Protein AF-H1SI21-F1 (afdb_monomer_lite)

pLDDT: mean 79.36, std 16.12, range [45.59, 95.62]

Secondary structure (DSSP, 8-state):
--HHHHHHHHHHHHHHHHHH--HHHHHHHTT--HHHHHHHHHHHHHHHSS-SEEEETTEEEE--

Foldseek 3Di:
DDPVVVVVVLVLLLVLCQVQVDLVVSCVVVVHDSVVSVVSQVVVCVVVVDNQWDDDDPTTHGDD

InterPro domains:
  IPR000847 LysR, HTH, N-terminal domain [PF00126] (8-59)
  IPR000847 LysR, HTH, N-terminal domain [PS50931] (6-63)
  IPR036388 Winged helix-like DNA-binding domain superfamily [G3DSA:1.10.10.10] (1-64)
  IPR036390 Winged helix DNA-binding domain superfamily [SSF46785] (4-59)
  IPR050389 LysR-type Transcriptional Regulators [PTHR30118] (4-62)

Radius of gyration: 11.38 Å; chains: 1; bounding box: 20×36×21 Å

Sequence (64 aa):
MSKASLDLQLLRVLHTLLTECSVSRTAILLGQSQPSISVALRRLREMTGDPLLVRSGIGSRPAS

Structure (mmCIF, N/CA/C/O backbone):
data_AF-H1SI21-F1
#
_entry.id   AF-H1SI21-F1
#
loop_
_atom_site.group_PDB
_atom_site.id
_atom_site.type_symbol
_atom_site.label_atom_id
_atom_site.label_alt_id
_atom_site.label_comp_id
_atom_site.label_asym_id
_atom_site.label_entity_id
_atom_site.label_seq_id
_atom_site.pdbx_PDB_ins_code
_atom_site.Cartn_x
_atom_site.Cartn_y
_atom_site.Cartn_z
_atom_site.occupancy
_atom_site.B_iso_or_equiv
_atom_site.auth_seq_id
_atom_site.auth_comp_id
_atom_site.auth_asym_id
_atom_site.auth_atom_id
_atom_site.pdbx_PDB_model_num
ATOM 1 N N . MET A 1 1 ? -2.646 20.431 4.360 1.00 49.50 1 MET A N 1
ATOM 2 C CA . MET A 1 1 ? -3.198 19.402 3.449 1.00 49.50 1 MET A CA 1
ATOM 3 C C . MET A 1 1 ? -4.516 18.929 4.031 1.00 49.50 1 MET A C 1
ATOM 5 O O . MET A 1 1 ? -4.533 18.453 5.158 1.00 49.50 1 MET A O 1
ATOM 9 N N . SER A 1 2 ? -5.616 19.180 3.330 1.00 53.12 2 SER A N 1
ATOM 10 C CA . SER A 1 2 ? -6.979 18.892 3.782 1.00 53.12 2 SER A CA 1
ATOM 11 C C . SER A 1 2 ? -7.248 17.383 3.806 1.00 53.12 2 SER A C 1
ATOM 13 O O . SER A 1 2 ? -6.765 16.642 2.952 1.00 53.12 2 SER A O 1
ATOM 15 N N . LYS A 1 3 ? -8.036 16.931 4.788 1.00 61.34 3 LYS A N 1
ATOM 16 C CA . LYS A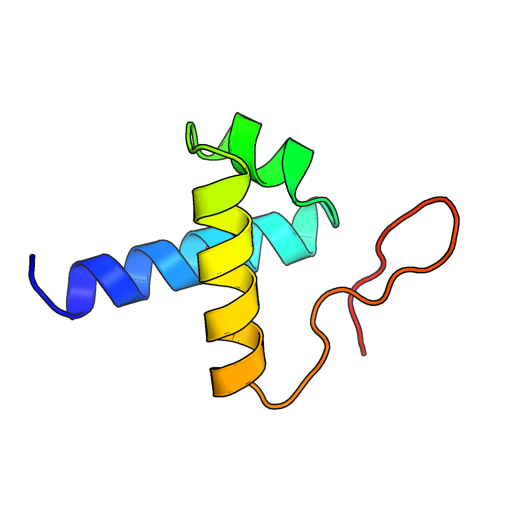 1 3 ? -8.425 15.524 4.998 1.00 61.34 3 LYS A CA 1
ATOM 17 C C . LYS A 1 3 ? -8.904 14.829 3.707 1.00 61.34 3 LYS A C 1
ATOM 19 O O . LYS A 1 3 ? -8.438 13.739 3.401 1.00 61.34 3 LYS A O 1
ATOM 24 N N . ALA A 1 4 ? -9.685 15.533 2.883 1.00 68.38 4 ALA A N 1
ATOM 25 C CA . ALA A 1 4 ? -10.204 15.032 1.608 1.00 68.38 4 ALA A CA 1
ATOM 26 C C . ALA A 1 4 ? -9.125 14.630 0.578 1.00 68.38 4 ALA A C 1
ATOM 28 O O . ALA A 1 4 ? -9.292 13.648 -0.142 1.00 68.38 4 ALA A O 1
ATOM 29 N N . SER A 1 5 ? -7.996 15.348 0.501 1.00 67.81 5 SER A N 1
ATOM 30 C CA . SER A 1 5 ? -6.898 14.973 -0.408 1.00 67.81 5 SER A CA 1
ATOM 31 C C . SER A 1 5 ? -6.224 13.671 0.026 1.00 67.81 5 SER A C 1
ATOM 33 O O . SER A 1 5 ? -5.745 12.904 -0.808 1.00 67.81 5 SER A O 1
ATOM 35 N N . LEU A 1 6 ? -6.202 13.418 1.337 1.00 70.69 6 LEU A N 1
ATOM 36 C CA . LEU A 1 6 ? -5.673 12.193 1.925 1.00 70.69 6 LEU A CA 1
ATOM 37 C C . LEU A 1 6 ? -6.601 11.003 1.635 1.00 70.69 6 LEU A C 1
ATOM 39 O O . LEU A 1 6 ? -6.116 9.934 1.264 1.00 70.69 6 LEU A O 1
ATOM 43 N N . ASP A 1 7 ? -7.915 11.218 1.712 1.00 81.69 7 ASP A N 1
ATOM 44 C CA . ASP A 1 7 ? -8.929 10.201 1.408 1.00 81.69 7 ASP A CA 1
ATOM 45 C C . ASP A 1 7 ? -8.905 9.793 -0.079 1.00 81.69 7 ASP A C 1
ATOM 47 O O . ASP A 1 7 ? -8.907 8.604 -0.402 1.00 81.69 7 ASP A O 1
ATOM 51 N N . LEU A 1 8 ? -8.770 10.756 -1.002 1.00 88.06 8 LEU A N 1
ATOM 52 C CA . LEU A 1 8 ? -8.634 10.469 -2.439 1.00 88.06 8 LEU A CA 1
ATOM 53 C C . LEU A 1 8 ? -7.344 9.714 -2.775 1.00 88.06 8 LEU A C 1
ATOM 55 O O . LEU A 1 8 ? -7.346 8.824 -3.628 1.00 88.06 8 LEU A O 1
ATOM 59 N N . GLN A 1 9 ? -6.235 10.047 -2.108 1.00 90.12 9 GLN A N 1
ATOM 60 C CA . GLN A 1 9 ? -4.985 9.311 -2.279 1.00 90.12 9 GLN A CA 1
ATOM 61 C C . GLN A 1 9 ? -5.149 7.851 -1.836 1.00 90.12 9 GLN A C 1
ATOM 63 O O . GLN A 1 9 ? -4.735 6.949 -2.560 1.00 90.12 9 GLN A O 1
ATOM 68 N N . LEU A 1 10 ? -5.778 7.610 -0.682 1.00 89.62 10 LEU A N 1
ATOM 69 C CA . LEU A 1 10 ? -6.032 6.262 -0.167 1.00 89.62 10 LEU A CA 1
ATOM 70 C C . LEU A 1 10 ? -6.913 5.442 -1.116 1.00 89.62 10 LEU A C 1
ATOM 72 O O . LEU A 1 10 ? -6.582 4.294 -1.395 1.00 89.62 10 LEU A O 1
ATOM 76 N N . LEU A 1 11 ? -7.964 6.044 -1.677 1.00 91.00 11 LEU A N 1
ATOM 77 C CA . LEU A 1 11 ? -8.824 5.411 -2.685 1.00 91.00 11 LEU A CA 1
ATOM 78 C C . LEU A 1 11 ? -8.057 5.015 -3.953 1.00 91.00 11 LEU A C 1
ATOM 80 O O . LEU A 1 11 ? -8.204 3.895 -4.441 1.00 91.00 11 LEU A O 1
ATOM 84 N N . ARG A 1 12 ? -7.192 5.898 -4.467 1.00 93.38 12 ARG A N 1
ATOM 85 C CA . ARG A 1 12 ? -6.351 5.596 -5.640 1.00 93.38 12 ARG A CA 1
ATOM 86 C C . ARG A 1 12 ? -5.363 4.470 -5.358 1.00 93.38 12 ARG A C 1
ATOM 88 O O . ARG A 1 12 ? -5.181 3.591 -6.202 1.00 93.38 12 ARG A O 1
ATOM 95 N N . VAL A 1 13 ? -4.739 4.490 -4.180 1.00 92.88 13 VAL A N 1
ATOM 96 C CA . VAL A 1 13 ? -3.830 3.427 -3.739 1.00 92.88 13 VAL A CA 1
ATOM 97 C C . VAL A 1 13 ? -4.581 2.104 -3.620 1.00 92.88 13 VAL A C 1
ATOM 99 O O . VAL A 1 13 ? -4.116 1.112 -4.173 1.00 92.88 13 VAL A O 1
ATOM 102 N N . LEU A 1 14 ? -5.751 2.092 -2.976 1.00 91.06 14 LEU A N 1
ATOM 103 C CA . LEU A 1 14 ? -6.586 0.902 -2.823 1.00 91.06 14 LEU A CA 1
ATOM 104 C C . LEU A 1 14 ? -6.960 0.300 -4.181 1.00 91.06 14 LEU A C 1
ATOM 106 O O . LEU A 1 14 ? -6.661 -0.864 -4.424 1.00 91.06 14 LEU A O 1
ATOM 110 N N . HIS A 1 15 ? -7.538 1.097 -5.083 1.00 91.94 15 HIS A N 1
ATOM 111 C CA . HIS A 1 15 ? -7.929 0.640 -6.418 1.00 91.94 15 HIS A CA 1
ATOM 112 C C . HIS A 1 15 ? -6.747 0.029 -7.182 1.00 91.94 15 HIS A C 1
ATOM 114 O O . HIS A 1 15 ? -6.844 -1.069 -7.719 1.00 91.94 15 HIS A O 1
ATOM 120 N N . THR A 1 16 ? -5.593 0.700 -7.170 1.00 93.00 16 THR A N 1
ATOM 121 C CA . THR A 1 16 ? -4.405 0.218 -7.890 1.00 93.00 16 THR A CA 1
ATOM 122 C C . THR A 1 16 ? -3.835 -1.055 -7.257 1.00 93.00 16 THR A C 1
ATOM 124 O O . THR A 1 16 ? -3.405 -1.951 -7.974 1.00 93.00 16 THR A O 1
ATOM 127 N N . LEU A 1 17 ? -3.850 -1.175 -5.923 1.00 89.88 17 LEU A N 1
ATOM 128 C CA . LEU A 1 17 ? -3.418 -2.396 -5.232 1.00 89.88 17 LEU A CA 1
ATOM 129 C C . LEU A 1 17 ? -4.340 -3.584 -5.511 1.00 89.88 17 LEU A C 1
ATOM 131 O O . LEU A 1 17 ? -3.834 -4.696 -5.612 1.00 89.88 17 LEU A O 1
ATOM 135 N N . LEU A 1 18 ? -5.648 -3.360 -5.646 1.00 87.56 18 LEU A N 1
ATOM 136 C CA . LEU A 1 18 ? -6.603 -4.414 -5.995 1.00 87.56 18 LEU A CA 1
ATOM 137 C C . LEU A 1 18 ? -6.419 -4.897 -7.440 1.00 87.56 18 LEU A C 1
ATOM 139 O O . LEU A 1 18 ? -6.545 -6.090 -7.697 1.00 87.56 18 LEU A O 1
ATOM 143 N N . THR A 1 19 ? -6.069 -3.999 -8.363 1.00 89.38 19 THR A N 1
ATOM 144 C CA . THR A 1 19 ? -5.824 -4.351 -9.769 1.00 89.38 19 THR A CA 1
ATOM 145 C C . THR A 1 19 ? -4.462 -5.010 -9.975 1.00 89.38 19 THR A C 1
ATOM 147 O O . THR A 1 19 ? -4.365 -6.073 -10.581 1.00 89.38 19 THR A O 1
ATOM 150 N N . GLU A 1 20 ? -3.392 -4.404 -9.459 1.00 90.56 20 GLU A N 1
ATOM 151 C CA . GLU A 1 20 ? -2.022 -4.863 -9.719 1.00 90.56 20 GLU A CA 1
ATOM 152 C C . GLU A 1 20 ? -1.537 -5.930 -8.750 1.00 90.56 20 GLU A C 1
ATOM 154 O O . GLU A 1 20 ? -0.534 -6.594 -9.015 1.00 90.56 20 GLU A O 1
ATOM 159 N N . CYS A 1 21 ? -2.182 -6.038 -7.587 1.00 87.50 21 CYS A N 1
ATOM 160 C CA . CYS A 1 21 ? -1.775 -6.928 -6.510 1.00 87.50 21 CYS A CA 1
ATOM 161 C C . CYS A 1 21 ? -0.272 -6.822 -6.211 1.00 87.50 21 CYS A C 1
ATOM 163 O O . CYS A 1 21 ? 0.407 -7.825 -6.013 1.00 87.50 21 CYS A O 1
ATOM 165 N N . SER A 1 22 ? 0.301 -5.615 -6.237 1.00 87.06 22 SER A N 1
ATOM 166 C CA . SER A 1 22 ? 1.739 -5.415 -6.040 1.00 87.06 22 SER A CA 1
ATOM 167 C C . SER A 1 22 ? 2.048 -4.005 -5.557 1.00 87.06 22 SER A C 1
ATOM 169 O O . SER A 1 22 ? 1.803 -3.026 -6.254 1.00 87.06 22 SER A O 1
ATOM 171 N N . VAL A 1 23 ? 2.665 -3.898 -4.378 1.00 89.38 23 VAL A N 1
ATOM 172 C CA . VAL A 1 23 ? 3.077 -2.611 -3.790 1.00 89.38 23 VAL A CA 1
ATOM 173 C C . VAL A 1 23 ? 4.088 -1.892 -4.687 1.00 89.38 23 VAL A C 1
ATOM 175 O O . VAL A 1 23 ? 3.964 -0.690 -4.912 1.00 89.38 23 VAL A O 1
ATOM 178 N N . SER A 1 24 ? 5.073 -2.616 -5.227 1.00 91.50 24 SER A N 1
ATOM 179 C CA . SER A 1 24 ? 6.102 -2.037 -6.098 1.00 91.50 24 SER A CA 1
ATOM 180 C C . SER A 1 24 ? 5.512 -1.545 -7.420 1.00 91.50 24 SER A C 1
ATOM 182 O O . SER A 1 24 ? 5.866 -0.462 -7.878 1.00 91.50 24 SER A O 1
ATOM 184 N N . ARG A 1 25 ? 4.568 -2.290 -8.011 1.00 91.94 25 ARG A N 1
ATOM 185 C CA . ARG A 1 25 ? 3.916 -1.881 -9.263 1.00 91.94 25 ARG A CA 1
ATOM 186 C C . ARG A 1 25 ? 2.983 -0.693 -9.058 1.00 91.94 25 ARG A C 1
ATOM 188 O O . ARG A 1 25 ? 3.039 0.258 -9.830 1.00 91.94 25 ARG A O 1
ATOM 195 N N . THR A 1 26 ? 2.222 -0.687 -7.966 1.00 94.06 26 THR A N 1
ATOM 196 C CA . THR A 1 26 ? 1.398 0.460 -7.568 1.00 94.06 26 THR A CA 1
ATOM 197 C C . THR A 1 26 ? 2.230 1.722 -7.344 1.00 94.06 26 THR A C 1
ATOM 199 O O . THR A 1 26 ? 1.820 2.800 -7.765 1.00 94.06 26 THR A O 1
ATOM 202 N N . ALA A 1 27 ? 3.407 1.608 -6.719 1.00 94.56 27 ALA A N 1
ATOM 203 C CA . ALA A 1 27 ? 4.312 2.740 -6.513 1.00 94.56 27 ALA A CA 1
ATOM 204 C C . ALA A 1 27 ? 4.740 3.372 -7.847 1.00 94.56 27 ALA A C 1
ATOM 206 O O . ALA A 1 27 ? 4.636 4.586 -8.017 1.00 94.56 27 ALA A O 1
ATOM 207 N N . ILE A 1 28 ? 5.120 2.536 -8.817 1.00 95.38 28 ILE A N 1
ATOM 208 C CA . ILE A 1 28 ? 5.493 2.975 -10.167 1.00 95.38 28 ILE A CA 1
ATOM 209 C C . ILE A 1 28 ? 4.307 3.654 -10.867 1.00 95.38 28 ILE A C 1
ATOM 211 O O . ILE A 1 28 ? 4.452 4.771 -11.357 1.00 95.38 28 ILE A O 1
ATOM 215 N N . LEU A 1 29 ? 3.124 3.029 -10.871 1.00 94.94 29 LEU A N 1
ATOM 216 C CA . LEU A 1 29 ? 1.939 3.559 -11.563 1.00 94.94 29 LEU A CA 1
ATOM 217 C C . LEU A 1 29 ? 1.421 4.875 -10.971 1.00 94.94 29 LEU A C 1
ATOM 219 O O . LEU A 1 29 ? 0.897 5.716 -11.698 1.00 94.94 29 LEU A O 1
ATOM 223 N N . LEU A 1 30 ? 1.554 5.061 -9.657 1.00 94.38 30 LEU A N 1
ATOM 224 C CA . LEU A 1 30 ? 1.114 6.280 -8.978 1.00 94.38 30 LEU A CA 1
ATOM 225 C C . LEU A 1 30 ? 2.203 7.357 -8.899 1.00 94.38 30 LEU A C 1
ATOM 227 O 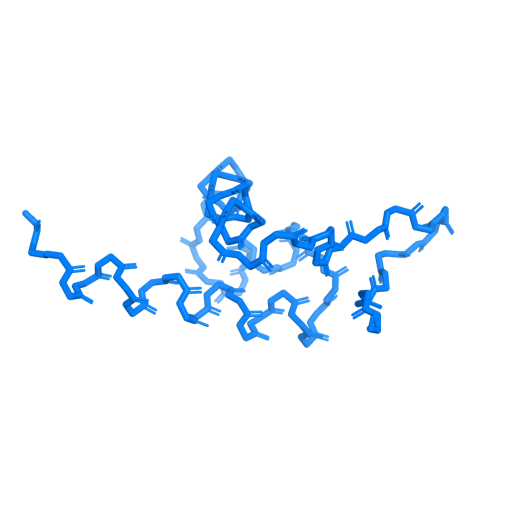O . LEU A 1 30 ? 1.937 8.428 -8.353 1.00 94.38 30 LEU A O 1
ATOM 231 N N . GLY A 1 31 ? 3.410 7.097 -9.416 1.00 95.62 31 GLY A N 1
ATOM 232 C CA . GLY A 1 31 ? 4.545 8.015 -9.301 1.00 95.62 31 GLY A CA 1
ATOM 233 C C . GLY A 1 31 ? 4.933 8.293 -7.845 1.00 95.62 31 GLY A C 1
ATOM 234 O O . GLY A 1 31 ? 5.358 9.397 -7.512 1.00 95.62 31 GLY A O 1
ATOM 235 N N . GLN A 1 32 ? 4.734 7.315 -6.958 1.00 94.19 32 GLN A N 1
ATOM 236 C CA . GLN A 1 32 ? 5.017 7.427 -5.529 1.00 94.19 32 GLN A CA 1
ATOM 237 C C . GLN A 1 32 ? 6.126 6.467 -5.109 1.00 94.19 32 GLN A C 1
ATOM 239 O O . GLN A 1 32 ? 6.421 5.475 -5.768 1.00 94.19 32 GLN A O 1
ATOM 244 N N . SER A 1 33 ? 6.735 6.745 -3.959 1.00 94.62 33 SER A N 1
ATOM 245 C CA . SER A 1 33 ? 7.718 5.835 -3.382 1.00 94.62 33 SER A CA 1
ATOM 246 C C . SER A 1 33 ? 7.040 4.580 -2.814 1.00 94.62 33 SER A C 1
ATOM 248 O O . SER A 1 33 ? 5.942 4.643 -2.253 1.00 94.62 33 SER A O 1
ATOM 250 N N . GLN A 1 34 ? 7.709 3.429 -2.894 1.00 90.25 34 GLN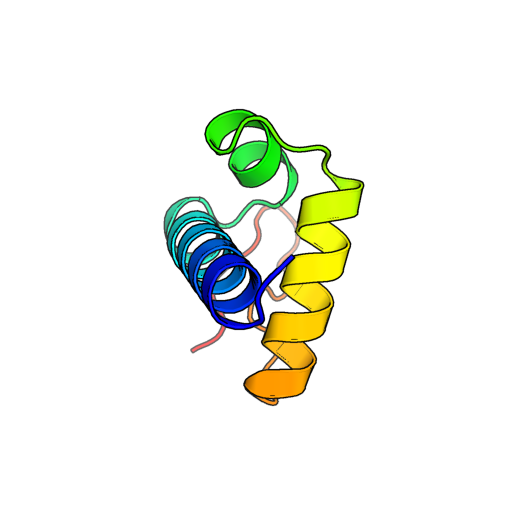 A N 1
ATOM 251 C CA . GLN A 1 34 ? 7.228 2.191 -2.271 1.00 90.25 34 GLN A CA 1
ATOM 252 C C . GLN A 1 34 ? 6.971 2.332 -0.749 1.00 90.25 34 GLN A C 1
ATOM 254 O O . GLN A 1 34 ? 5.964 1.792 -0.277 1.00 90.25 34 GLN A O 1
ATOM 259 N N . PRO A 1 35 ? 7.785 3.079 0.034 1.00 92.69 35 PRO A N 1
ATOM 260 C CA . PRO A 1 35 ? 7.459 3.412 1.422 1.00 92.69 35 PRO A CA 1
ATOM 261 C C . PRO A 1 35 ? 6.122 4.146 1.577 1.00 92.69 35 PRO A C 1
ATOM 263 O O . PRO A 1 35 ? 5.325 3.775 2.438 1.00 92.69 35 PRO A O 1
ATOM 266 N N . SER A 1 36 ? 5.829 5.131 0.720 1.00 91.88 36 SER A N 1
ATOM 267 C CA . SER A 1 36 ? 4.548 5.857 0.737 1.00 91.88 36 SER A CA 1
ATOM 268 C C . SER A 1 36 ? 3.362 4.914 0.519 1.00 91.88 36 SER A C 1
ATOM 270 O O . SER A 1 36 ? 2.386 4.971 1.269 1.00 91.88 36 SER A O 1
ATOM 272 N N . ILE A 1 37 ? 3.472 3.993 -0.446 1.00 93.31 37 ILE A N 1
ATOM 273 C CA . ILE A 1 37 ? 2.435 2.982 -0.706 1.00 93.31 37 ILE A CA 1
ATOM 274 C C . ILE A 1 37 ? 2.304 2.005 0.465 1.00 93.31 37 ILE A C 1
ATOM 276 O O . ILE A 1 37 ? 1.194 1.631 0.829 1.00 93.31 37 ILE A O 1
ATOM 280 N N . SER A 1 38 ? 3.414 1.627 1.101 1.00 89.50 38 SER A N 1
ATOM 281 C CA . SER A 1 38 ? 3.406 0.724 2.260 1.00 89.50 38 SER A CA 1
ATOM 282 C C . SER A 1 38 ? 2.690 1.348 3.464 1.00 89.50 38 SER A C 1
ATOM 284 O O . SER A 1 38 ? 1.904 0.679 4.133 1.00 89.50 38 SER A O 1
ATOM 286 N N . VAL A 1 39 ? 2.900 2.647 3.710 1.00 91.69 39 VAL A N 1
ATOM 287 C CA . VAL A 1 39 ? 2.179 3.404 4.746 1.00 91.69 39 VAL A CA 1
ATOM 288 C C . VAL A 1 39 ? 0.690 3.516 4.413 1.00 91.69 39 VAL A C 1
ATOM 290 O O . VAL A 1 39 ? -0.148 3.310 5.290 1.00 91.69 39 VAL A O 1
ATOM 293 N N . ALA A 1 40 ? 0.344 3.805 3.156 1.00 90.75 40 ALA A N 1
ATOM 2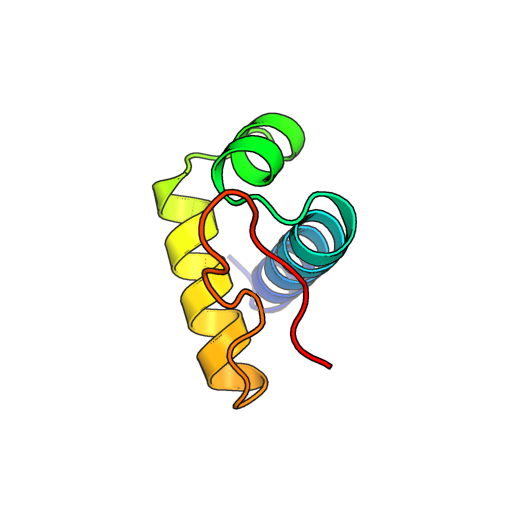94 C CA . ALA A 1 40 ? -1.048 3.860 2.716 1.00 90.75 40 ALA A CA 1
ATOM 295 C C . ALA A 1 40 ? -1.746 2.496 2.856 1.00 90.75 40 ALA A C 1
ATOM 297 O O . ALA A 1 40 ? -2.837 2.431 3.412 1.00 90.75 40 ALA A O 1
ATOM 298 N N . LEU A 1 41 ? -1.094 1.400 2.458 1.00 88.50 41 LEU A N 1
ATOM 299 C CA . LEU A 1 41 ? -1.599 0.037 2.641 1.00 88.50 41 LEU A CA 1
ATOM 300 C C . LEU A 1 41 ? -1.821 -0.296 4.121 1.00 88.50 41 LEU A C 1
ATOM 302 O O . LEU A 1 41 ? -2.845 -0.879 4.463 1.00 88.50 41 LEU A O 1
ATOM 306 N N . ARG A 1 42 ? -0.898 0.089 5.010 1.00 88.56 42 ARG A N 1
ATOM 307 C CA . ARG A 1 42 ? -1.078 -0.101 6.456 1.00 88.56 42 ARG A CA 1
ATOM 308 C C . ARG A 1 42 ? -2.330 0.616 6.964 1.00 88.56 42 ARG A C 1
ATOM 310 O O . ARG A 1 42 ? -3.134 -0.008 7.645 1.00 88.56 42 ARG A O 1
ATOM 317 N N . ARG A 1 43 ? -2.530 1.880 6.581 1.00 88.56 43 ARG A N 1
ATOM 318 C CA . ARG A 1 43 ? -3.740 2.638 6.946 1.00 88.56 43 ARG A CA 1
ATOM 319 C C . ARG A 1 43 ? -5.008 2.000 6.387 1.00 88.56 43 ARG A C 1
ATOM 321 O O . ARG A 1 43 ? -5.995 1.894 7.099 1.00 88.56 43 ARG A O 1
ATOM 328 N N . LEU A 1 44 ? -4.976 1.538 5.137 1.00 87.06 44 LEU A N 1
ATOM 329 C CA . LEU A 1 44 ? -6.112 0.846 4.526 1.00 87.06 44 LEU A CA 1
ATOM 330 C C . LEU A 1 44 ? -6.478 -0.430 5.299 1.00 87.06 44 LEU A C 1
ATOM 332 O O . LEU A 1 44 ? -7.659 -0.678 5.518 1.00 87.06 44 LEU A O 1
ATOM 336 N N . ARG A 1 45 ? -5.488 -1.200 5.772 1.00 86.12 45 ARG A N 1
ATOM 337 C CA . ARG A 1 45 ? -5.711 -2.376 6.637 1.00 86.12 45 ARG A CA 1
ATOM 338 C C . ARG A 1 45 ? -6.300 -1.995 7.993 1.00 86.12 45 ARG A C 1
ATOM 340 O O . ARG A 1 45 ? -7.227 -2.644 8.453 1.00 86.12 45 ARG A O 1
ATOM 347 N N . GLU A 1 46 ? -5.798 -0.928 8.612 1.00 86.06 46 GLU A N 1
ATOM 348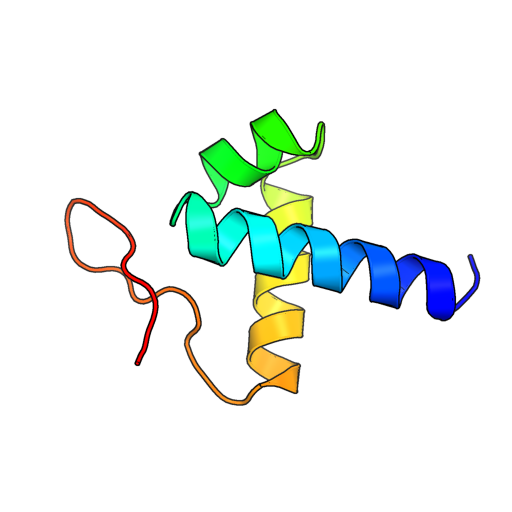 C CA . GLU A 1 46 ? -6.334 -0.409 9.880 1.00 86.06 46 GLU A CA 1
ATOM 349 C C . GLU A 1 46 ? -7.798 0.054 9.734 1.00 86.06 46 GLU A C 1
ATOM 351 O O . GLU A 1 46 ? -8.590 -0.130 10.651 1.00 86.06 46 GLU A O 1
ATOM 356 N N . MET A 1 47 ? -8.174 0.610 8.576 1.00 83.94 47 MET A N 1
ATOM 357 C CA . MET A 1 47 ? -9.539 1.083 8.299 1.00 83.94 47 MET A CA 1
ATOM 358 C C . MET A 1 47 ? -10.516 -0.030 7.902 1.00 83.94 47 MET A C 1
ATOM 360 O O . MET A 1 47 ? -11.696 0.060 8.223 1.00 83.94 47 MET A O 1
ATOM 364 N N . THR A 1 48 ? -10.049 -1.041 7.167 1.00 79.44 48 THR A N 1
ATOM 365 C CA . THR A 1 48 ? -10.893 -2.147 6.673 1.00 79.44 48 THR A CA 1
ATOM 366 C C . THR A 1 48 ? -10.959 -3.318 7.646 1.00 79.44 48 THR A C 1
ATOM 368 O O . THR A 1 48 ? -11.878 -4.123 7.559 1.00 79.44 48 THR A O 1
ATOM 371 N N . GLY A 1 49 ? -10.003 -3.416 8.574 1.00 71.69 49 GLY A N 1
ATOM 372 C CA . GLY A 1 49 ? -9.879 -4.552 9.484 1.00 71.69 49 GLY A CA 1
ATOM 373 C C . GLY A 1 49 ? -9.382 -5.835 8.809 1.00 71.69 49 GLY A C 1
ATOM 374 O O . GLY A 1 49 ? -9.317 -6.861 9.480 1.00 71.69 49 GLY A O 1
ATOM 375 N N . ASP A 1 50 ? -9.007 -5.788 7.523 1.00 69.31 50 ASP A N 1
ATOM 376 C CA . ASP A 1 50 ? -8.677 -6.966 6.716 1.00 69.31 50 ASP A CA 1
ATOM 377 C C . ASP A 1 50 ? -7.248 -6.907 6.131 1.00 69.31 50 ASP A C 1
ATOM 379 O O . ASP A 1 50 ? -6.763 -5.833 5.736 1.00 69.31 50 ASP A O 1
ATOM 383 N N . PRO A 1 51 ? -6.521 -8.039 6.046 1.00 66.31 51 PRO A N 1
ATOM 384 C CA . PRO A 1 51 ? -5.287 -8.133 5.275 1.00 66.31 51 PRO A CA 1
ATOM 385 C C . PRO A 1 51 ? -5.520 -8.042 3.748 1.00 66.31 51 PRO A C 1
ATOM 387 O O . PRO A 1 51 ? -5.301 -9.003 3.022 1.00 66.31 51 PRO A O 1
ATOM 390 N N . LEU A 1 52 ? -5.752 -6.828 3.231 1.00 62.81 52 LEU A N 1
ATOM 391 C CA . LEU A 1 52 ? -5.983 -6.508 1.801 1.00 62.81 52 LEU A CA 1
ATOM 392 C C . LEU A 1 52 ? -5.008 -7.131 0.775 1.00 62.81 52 LEU A C 1
ATOM 394 O O . LEU A 1 52 ? -5.336 -7.256 -0.401 1.00 62.81 52 LEU A O 1
ATOM 398 N N . LEU A 1 53 ? -3.789 -7.482 1.196 1.00 62.12 53 LEU A N 1
ATOM 399 C CA . LEU A 1 53 ? -2.812 -8.203 0.376 1.00 62.12 53 LEU A CA 1
ATOM 400 C C . LEU A 1 53 ? -2.146 -9.265 1.242 1.00 62.12 53 LEU A C 1
ATOM 402 O O . LEU A 1 53 ? -1.236 -8.960 2.025 1.00 62.12 53 LEU A O 1
ATOM 406 N N . VAL A 1 54 ? -2.590 -10.508 1.103 1.00 58.62 54 VAL A N 1
ATOM 407 C CA . VAL A 1 54 ? -1.959 -11.644 1.774 1.00 58.62 54 VAL A CA 1
ATOM 408 C C . VAL A 1 54 ? -0.773 -12.083 0.918 1.00 58.62 54 VAL A C 1
ATOM 410 O O . VAL A 1 54 ? -0.902 -12.263 -0.297 1.00 58.62 54 VAL A O 1
ATOM 413 N N . ARG A 1 55 ? 0.411 -12.228 1.529 1.00 51.28 55 ARG A N 1
ATOM 414 C CA . ARG A 1 55 ? 1.577 -12.828 0.864 1.00 51.28 55 ARG A CA 1
ATOM 415 C C . ARG A 1 55 ? 1.257 -14.299 0.582 1.00 51.28 55 ARG A C 1
ATOM 417 O O . ARG A 1 55 ? 1.523 -15.152 1.418 1.00 51.28 55 ARG A O 1
ATOM 424 N N . SER A 1 56 ? 0.708 -14.594 -0.590 1.00 45.66 56 SER A N 1
ATOM 425 C CA . SER A 1 56 ? 0.885 -15.914 -1.189 1.00 45.66 56 SER A CA 1
ATOM 426 C C . SER A 1 56 ? 2.268 -15.904 -1.833 1.00 45.66 56 SER A C 1
ATOM 428 O O . SER A 1 56 ? 2.612 -14.975 -2.566 1.00 45.66 56 SER A O 1
ATOM 430 N N . GLY A 1 57 ? 3.125 -16.860 -1.471 1.00 45.59 57 GLY A N 1
ATOM 431 C CA . GLY A 1 57 ? 4.437 -16.999 -2.104 1.00 45.59 57 GLY A CA 1
ATOM 432 C C . GLY A 1 57 ? 4.266 -16.966 -3.623 1.00 45.59 57 GLY A C 1
ATOM 433 O O . GLY A 1 57 ? 3.368 -17.622 -4.129 1.00 45.59 57 GLY A O 1
ATOM 434 N N . ILE A 1 58 ? 5.084 -16.150 -4.293 1.00 51.00 58 ILE A N 1
ATOM 435 C 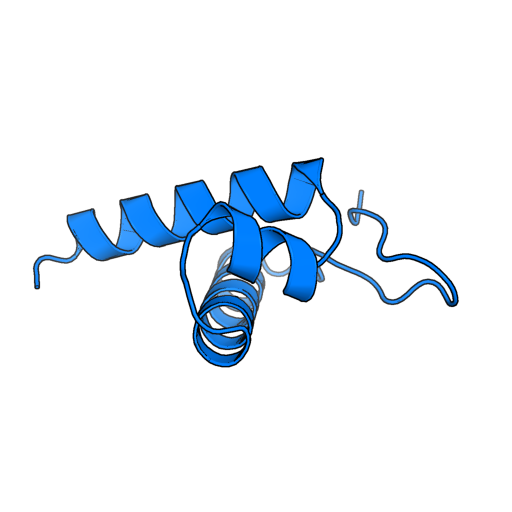CA . ILE A 1 58 ? 5.108 -15.819 -5.735 1.00 51.00 58 ILE A CA 1
ATOM 436 C C . ILE A 1 58 ? 4.075 -14.822 -6.296 1.00 51.00 58 ILE A C 1
ATOM 438 O O . ILE A 1 58 ? 4.201 -14.432 -7.454 1.00 51.00 58 ILE A O 1
ATOM 442 N N . GLY A 1 59 ? 3.139 -14.299 -5.503 1.00 54.53 59 GLY A N 1
ATOM 443 C CA . GLY A 1 59 ? 2.252 -13.226 -5.961 1.00 54.53 59 GLY A CA 1
ATOM 444 C C . GLY A 1 59 ? 1.260 -12.807 -4.889 1.00 54.53 59 GLY A C 1
ATOM 445 O O . GLY A 1 59 ? 0.605 -13.648 -4.277 1.00 54.53 59 GLY A O 1
ATOM 446 N N . SER A 1 60 ? 1.141 -11.503 -4.633 1.00 51.91 60 SER A N 1
ATOM 447 C CA . SER A 1 60 ? 0.056 -11.012 -3.782 1.00 51.91 60 SER A CA 1
ATOM 448 C C . SER A 1 60 ? -1.273 -11.352 -4.452 1.00 51.91 60 SER A C 1
ATOM 450 O O . SER A 1 60 ? -1.426 -11.167 -5.656 1.00 51.91 60 SER A O 1
ATOM 452 N N . ARG A 1 61 ? -2.233 -11.844 -3.675 1.00 57.81 61 ARG A N 1
ATOM 453 C CA . ARG A 1 61 ? -3.622 -12.044 -4.103 1.00 57.81 61 ARG A CA 1
ATOM 454 C C . ARG A 1 61 ? -4.502 -11.130 -3.242 1.00 57.81 61 ARG A C 1
ATOM 456 O O . ARG A 1 61 ? -4.158 -10.948 -2.068 1.00 57.81 61 ARG A O 1
ATOM 463 N N . PRO A 1 62 ? -5.589 -10.550 -3.774 1.00 51.19 62 PRO A N 1
ATOM 464 C CA . PRO A 1 62 ? -6.561 -9.855 -2.939 1.00 51.19 62 PRO A CA 1
ATOM 465 C C . PRO A 1 62 ? -7.163 -10.852 -1.939 1.00 51.19 62 PRO A C 1
ATOM 467 O O . PRO A 1 62 ? -7.432 -12.004 -2.302 1.00 51.19 62 PRO A O 1
ATOM 470 N N . ALA A 1 63 ? -7.314 -10.431 -0.681 1.00 61.00 63 ALA A N 1
ATOM 471 C CA . ALA A 1 63 ? -8.109 -11.171 0.298 1.00 61.00 63 ALA A CA 1
ATOM 472 C C . ALA A 1 63 ? -9.599 -11.056 -0.075 1.00 61.00 63 ALA A C 1
ATOM 474 O O . ALA A 1 63 ? -10.024 -10.005 -0.560 1.00 61.00 63 ALA A O 1
ATOM 475 N N . SER A 1 64 ? -10.335 -12.166 0.048 1.00 53.81 64 SER A N 1
ATOM 476 C CA . SER A 1 64 ? -11.777 -12.275 -0.237 1.00 53.81 64 SER A CA 1
ATOM 477 C C . SER A 1 64 ? -12.625 -11.840 0.943 1.00 53.81 64 SER A C 1
ATOM 479 O O . SER A 1 64 ? -12.196 -12.128 2.078 1.00 53.81 64 SER A O 1
#

Organism: NCBI:txid1127483